Protein AF-A0A843V6X6-F1 (afdb_monomer_lite)

pLDDT: mean 72.23, std 19.29, range [29.88, 94.25]

Sequence (102 aa):
MEPRGTLPAVAAAAGWPCGAWKFLWWRCMSGCVFAQHFGTKQGTARFAAIYKVFGASNVSKLLHRMLVARRGDAMKTICFEAQARLTDPVYGCVPTIIALQQ

Radius of gyration: 15.94 Å; chains: 1; bounding box: 46×26×52 Å

Foldseek 3Di:
DDPDDDDPDPPLPPPDAFLLCVVVVDGCDPDNLRSVPRVDPVSVVLNVLLCVPPRPVRLVVVLVVDDPVCSNVVSVVSSQQSVQCVVPVPQRCNVVVVVVVD

InterPro domains:
  IPR004883 Lateral organ boundaries, LOB [PF03195] (17-102)
  IPR004883 Lateral organ boundaries, LOB [PS50891] (16-102)

Organism: Colocasia esculenta (NCBI:txid4460)

Secondary structure (DSSP, 8-state):
-------------TTS--TTHHHH-S---TT-TTTTT--SHHHHHHHHHHHHHT-HHHHHHHHHHS-HHHHHHHHHHHHHHHHHHHH-TTTTTHHHHHHH--

Structure (mmCIF, N/CA/C/O backbone):
data_AF-A0A843V6X6-F1
#
_entry.id   AF-A0A843V6X6-F1
#
loop_
_atom_site.group_PDB
_atom_site.id
_atom_site.type_symbol
_atom_site.label_atom_id
_atom_site.label_alt_id
_atom_site.label_comp_id
_atom_site.label_asym_id
_atom_site.label_entity_id
_atom_site.label_seq_id
_atom_site.pdbx_PDB_ins_code
_atom_site.Cartn_x
_atom_site.Cartn_y
_atom_site.Cartn_z
_atom_site.occupancy
_atom_site.B_iso_or_equiv
_atom_site.auth_seq_id
_atom_site.auth_comp_id
_atom_site.auth_asym_id
_atom_site.auth_atom_id
_atom_site.pdbx_PDB_model_num
ATOM 1 N N . MET A 1 1 ? -2.783 14.311 -39.268 1.00 37.25 1 MET A N 1
ATOM 2 C CA . MET A 1 1 ? -2.227 12.965 -39.013 1.00 37.25 1 MET A CA 1
ATOM 3 C C . MET A 1 1 ? -1.019 13.160 -38.111 1.00 37.25 1 MET A C 1
ATOM 5 O O . MET A 1 1 ? 0.065 13.426 -38.603 1.00 37.25 1 MET A O 1
ATOM 9 N N . GLU A 1 2 ? -1.252 13.156 -36.800 1.00 29.88 2 GLU A N 1
ATOM 10 C CA . GLU A 1 2 ? -0.238 13.387 -35.761 1.00 29.88 2 GLU A CA 1
ATOM 11 C C . GLU A 1 2 ? 0.556 12.091 -35.511 1.00 29.88 2 GLU A C 1
ATOM 13 O O . GLU A 1 2 ? -0.069 11.047 -35.278 1.00 29.88 2 GLU A O 1
ATOM 18 N N . PRO A 1 3 ? 1.900 12.092 -35.533 1.00 45.00 3 PRO A N 1
ATOM 19 C CA . PRO A 1 3 ? 2.670 10.931 -35.123 1.00 45.00 3 PRO A CA 1
ATOM 20 C C . PRO A 1 3 ? 2.722 10.839 -33.589 1.00 45.00 3 PRO A C 1
ATOM 22 O O . PRO A 1 3 ? 3.096 11.769 -32.880 1.00 45.00 3 PRO A O 1
ATOM 25 N N . ARG A 1 4 ? 2.305 9.670 -33.098 1.00 38.88 4 ARG A N 1
ATOM 26 C CA . ARG A 1 4 ? 2.245 9.228 -31.700 1.00 38.88 4 ARG A CA 1
ATOM 27 C C . ARG A 1 4 ? 3.488 9.607 -30.888 1.00 38.88 4 ARG A C 1
ATOM 29 O O . ARG A 1 4 ? 4.596 9.186 -31.209 1.00 38.88 4 ARG A O 1
ATOM 36 N N . GLY A 1 5 ? 3.250 10.309 -29.780 1.00 32.62 5 GLY A N 1
ATOM 37 C CA . GLY A 1 5 ? 4.251 10.661 -28.783 1.00 32.62 5 GLY A CA 1
ATOM 38 C C . GLY A 1 5 ? 4.939 9.437 -28.178 1.00 32.62 5 GLY A C 1
ATOM 39 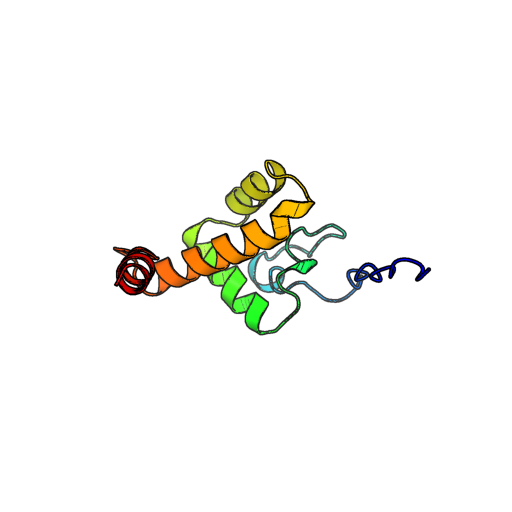O O . GLY A 1 5 ? 4.328 8.609 -27.502 1.00 32.62 5 GLY A O 1
ATOM 40 N N . THR A 1 6 ? 6.242 9.357 -28.404 1.00 42.66 6 THR A N 1
ATOM 41 C CA . THR A 1 6 ? 7.189 8.550 -27.643 1.00 42.66 6 THR A CA 1
ATOM 42 C C . THR A 1 6 ? 7.343 9.178 -26.257 1.00 42.66 6 THR A C 1
ATOM 44 O O . THR A 1 6 ? 7.980 10.216 -26.100 1.00 42.66 6 THR A O 1
ATOM 47 N N . LEU A 1 7 ? 6.758 8.556 -25.231 1.00 41.94 7 LEU A N 1
ATOM 48 C CA . LEU A 1 7 ? 7.154 8.812 -23.844 1.00 41.94 7 LEU A CA 1
ATOM 49 C C . LEU A 1 7 ? 8.626 8.392 -23.700 1.00 41.94 7 LEU A C 1
ATOM 51 O O . LEU A 1 7 ? 8.931 7.224 -23.962 1.00 41.94 7 LEU A O 1
ATOM 55 N N . PRO A 1 8 ? 9.551 9.282 -23.297 1.00 39.84 8 PRO A N 1
ATOM 56 C CA . PRO A 1 8 ? 10.902 8.858 -22.994 1.00 39.84 8 PRO A CA 1
ATOM 57 C C . PRO A 1 8 ? 10.832 7.952 -21.767 1.00 39.84 8 PRO A C 1
ATOM 59 O O . PRO A 1 8 ? 10.356 8.343 -20.698 1.00 39.84 8 PRO A O 1
ATOM 62 N N . ALA A 1 9 ? 11.280 6.712 -21.951 1.00 43.28 9 ALA A N 1
ATOM 63 C CA . ALA A 1 9 ? 11.575 5.799 -20.868 1.00 43.28 9 ALA A CA 1
ATOM 64 C C . ALA A 1 9 ? 12.429 6.554 -19.846 1.00 43.28 9 ALA A C 1
ATOM 66 O O . ALA A 1 9 ? 13.537 6.990 -20.159 1.00 43.28 9 ALA A O 1
ATOM 67 N N . VAL A 1 10 ? 11.891 6.739 -18.638 1.00 41.72 10 VAL A N 1
ATOM 68 C CA . VAL A 1 10 ? 12.667 7.193 -17.486 1.00 41.72 10 VAL A CA 1
ATOM 69 C C . VAL A 1 10 ? 13.789 6.182 -17.314 1.00 41.72 10 VAL A C 1
ATOM 71 O O . VAL A 1 10 ? 13.596 5.086 -16.780 1.00 41.72 10 VAL A O 1
ATOM 74 N N . ALA A 1 11 ? 14.958 6.550 -17.834 1.00 39.25 11 ALA A N 1
ATOM 75 C CA . ALA A 1 11 ? 16.220 5.938 -17.508 1.00 39.25 11 ALA A CA 1
ATOM 76 C C . ALA A 1 11 ? 16.307 5.980 -15.985 1.00 39.25 11 ALA A C 1
ATOM 78 O O . ALA A 1 11 ? 16.443 7.044 -15.379 1.00 39.25 11 ALA A O 1
ATOM 79 N N . ALA A 1 12 ? 16.128 4.817 -15.359 1.00 43.53 12 ALA A N 1
ATOM 80 C CA . ALA A 1 12 ? 16.451 4.640 -13.962 1.00 43.53 12 ALA A CA 1
ATOM 81 C C . ALA A 1 12 ? 17.933 4.993 -13.840 1.00 43.53 12 ALA A C 1
ATOM 83 O O . ALA A 1 12 ? 18.790 4.240 -14.301 1.00 43.53 12 ALA A O 1
ATOM 84 N N . ALA A 1 13 ? 18.203 6.187 -13.315 1.00 40.16 13 ALA A N 1
ATOM 85 C CA . ALA A 1 13 ? 19.540 6.704 -13.125 1.00 40.16 13 ALA A CA 1
ATOM 86 C C . ALA A 1 13 ? 20.345 5.679 -12.319 1.00 40.16 13 ALA A C 1
ATOM 88 O O . ALA A 1 13 ? 20.137 5.493 -11.117 1.00 40.16 13 ALA A O 1
ATOM 89 N N . ALA A 1 14 ? 21.244 4.987 -13.014 1.00 43.16 14 ALA A N 1
ATOM 90 C CA . ALA A 1 14 ? 22.283 4.173 -12.422 1.00 43.16 14 ALA A CA 1
ATOM 91 C C . ALA A 1 14 ? 23.186 5.111 -11.610 1.00 43.16 14 ALA A C 1
ATOM 93 O O . ALA A 1 14 ? 24.034 5.802 -12.162 1.00 43.16 14 ALA A O 1
ATOM 94 N N . GLY A 1 15 ? 22.944 5.197 -10.302 1.00 46.34 15 GLY A N 1
ATOM 95 C CA . GLY A 1 15 ? 23.794 5.965 -9.391 1.00 46.34 15 GLY A CA 1
ATOM 96 C C . GLY A 1 15 ? 23.098 6.532 -8.160 1.00 46.34 15 GLY A C 1
ATOM 97 O O . GLY A 1 15 ? 23.785 6.860 -7.199 1.00 46.34 15 GLY A O 1
ATOM 98 N N . TRP A 1 16 ? 21.764 6.633 -8.140 1.00 46.38 16 TRP A N 1
ATOM 99 C CA . TRP A 1 16 ? 21.051 7.173 -6.977 1.00 46.38 16 TRP A CA 1
ATOM 100 C C . TRP A 1 16 ? 20.340 6.046 -6.225 1.00 46.38 16 TRP A C 1
ATOM 102 O O . TRP A 1 16 ? 19.531 5.326 -6.818 1.00 46.38 16 TRP A O 1
ATOM 112 N N . PRO A 1 17 ? 20.641 5.838 -4.932 1.00 53.88 17 PRO A N 1
ATOM 113 C CA . PRO A 1 17 ? 20.020 4.768 -4.179 1.00 53.88 17 PRO A CA 1
ATOM 114 C C . PRO A 1 17 ? 18.517 5.018 -4.054 1.00 53.88 17 PRO A C 1
ATOM 116 O O . PRO A 1 17 ? 18.076 6.051 -3.554 1.00 53.88 17 PRO A O 1
ATOM 119 N N . CYS A 1 18 ? 17.727 4.048 -4.510 1.00 60.09 18 CYS A N 1
ATOM 120 C CA . CYS A 1 18 ? 16.278 4.046 -4.362 1.00 60.09 18 CYS A CA 1
ATOM 121 C C . CYS A 1 18 ? 15.871 4.266 -2.888 1.00 60.09 18 CYS A C 1
ATOM 123 O O . CYS A 1 18 ? 16.579 3.812 -1.995 1.00 60.09 18 CYS A O 1
ATOM 125 N N . GLY A 1 19 ? 14.718 4.886 -2.590 1.00 57.69 19 GLY A N 1
ATOM 126 C CA . GLY A 1 19 ? 14.252 5.092 -1.200 1.00 57.69 19 GLY A CA 1
ATOM 127 C C . GLY A 1 19 ? 14.127 3.800 -0.371 1.00 57.69 19 GLY A C 1
ATOM 128 O O . GLY A 1 19 ? 14.160 3.834 0.858 1.00 57.69 19 GLY A O 1
ATOM 129 N N . ALA A 1 20 ? 14.074 2.650 -1.050 1.00 55.84 20 ALA A N 1
ATOM 130 C CA . ALA A 1 20 ? 14.158 1.311 -0.475 1.00 55.84 20 ALA A CA 1
ATOM 131 C C . ALA A 1 20 ? 15.557 0.939 0.059 1.00 55.84 20 ALA A C 1
ATOM 133 O O . ALA A 1 20 ? 15.670 0.170 1.009 1.00 55.84 20 ALA A O 1
ATOM 134 N N . TRP A 1 21 ? 16.629 1.499 -0.509 1.00 56.28 21 TRP A N 1
ATOM 135 C CA . TRP A 1 21 ? 18.025 1.219 -0.152 1.00 56.28 21 TRP A CA 1
ATOM 136 C C . TRP A 1 21 ? 18.334 1.521 1.313 1.00 56.28 21 TRP A C 1
ATOM 138 O O . TRP A 1 21 ? 19.034 0.750 1.965 1.00 56.28 21 TRP A O 1
ATOM 148 N N . LYS A 1 22 ? 17.754 2.603 1.854 1.00 57.00 22 LYS A N 1
ATOM 149 C CA . LYS A 1 22 ? 17.942 2.992 3.259 1.00 57.00 22 LYS A CA 1
ATOM 150 C C . LYS A 1 22 ? 17.406 1.939 4.237 1.00 57.00 22 LYS A C 1
ATOM 152 O O . LYS A 1 22 ? 17.915 1.835 5.345 1.00 57.00 22 LYS A O 1
ATOM 157 N N . PHE A 1 23 ? 16.408 1.158 3.823 1.00 52.53 23 PHE A N 1
ATOM 158 C CA . PHE A 1 23 ? 15.778 0.123 4.646 1.00 52.53 23 PHE A CA 1
ATOM 159 C C . PHE A 1 23 ? 16.241 -1.293 4.313 1.00 52.53 23 PHE A C 1
ATOM 161 O O . PHE A 1 23 ? 16.219 -2.153 5.183 1.00 52.53 23 PHE A O 1
ATOM 168 N N . LEU A 1 24 ? 16.658 -1.547 3.073 1.00 54.34 24 LEU A N 1
ATOM 169 C CA . LEU A 1 24 ? 17.053 -2.884 2.639 1.00 54.34 24 LEU A CA 1
ATOM 170 C C . LEU A 1 24 ? 18.446 -3.292 3.125 1.00 54.34 24 LEU A C 1
ATOM 172 O O . LEU A 1 24 ? 18.776 -4.462 2.982 1.00 54.34 24 LEU A O 1
ATOM 176 N N . TRP A 1 25 ? 19.262 -2.370 3.664 1.00 51.41 25 TRP A N 1
ATOM 177 C CA . TRP A 1 25 ? 20.645 -2.601 4.147 1.00 51.41 25 TRP A CA 1
ATOM 178 C C . TRP A 1 25 ? 21.595 -3.284 3.131 1.00 51.41 25 TRP A C 1
ATOM 180 O O . TRP A 1 25 ? 22.778 -3.482 3.389 1.00 51.41 25 TRP A O 1
ATOM 190 N N . TRP A 1 26 ? 21.094 -3.580 1.934 1.00 41.03 26 TRP A N 1
ATOM 191 C CA . TRP A 1 26 ? 21.754 -4.203 0.804 1.00 41.03 26 TRP A CA 1
ATOM 192 C C . TRP A 1 26 ? 21.653 -3.269 -0.397 1.00 41.03 26 TRP A C 1
ATOM 194 O O . TRP A 1 26 ? 20.629 -2.618 -0.617 1.00 41.03 26 TRP A O 1
ATOM 204 N N . ARG A 1 27 ? 22.747 -3.185 -1.165 1.00 48.16 27 ARG A N 1
ATOM 205 C CA . ARG A 1 27 ? 22.882 -2.357 -2.375 1.00 48.16 27 ARG A CA 1
ATOM 206 C C . ARG A 1 27 ? 21.643 -2.482 -3.271 1.00 48.16 27 ARG A C 1
ATOM 208 O O . ARG A 1 27 ? 21.253 -3.585 -3.643 1.00 48.16 27 ARG A O 1
ATOM 215 N N . CYS A 1 28 ? 21.040 -1.342 -3.627 1.00 55.12 28 CYS A N 1
ATOM 216 C CA . CYS A 1 28 ? 19.978 -1.275 -4.632 1.00 55.12 28 CYS A CA 1
ATOM 217 C C . CYS A 1 28 ? 20.592 -1.757 -5.962 1.00 55.12 28 CYS A C 1
ATOM 219 O O . CYS A 1 28 ? 21.372 -1.031 -6.572 1.00 55.12 28 CYS A O 1
ATOM 221 N N . MET A 1 29 ? 20.341 -3.014 -6.345 1.00 52.50 29 MET A N 1
ATOM 222 C CA . MET A 1 29 ? 20.912 -3.615 -7.557 1.00 52.50 29 MET A CA 1
ATOM 223 C C . MET A 1 29 ? 20.301 -2.995 -8.822 1.00 52.50 29 MET A C 1
ATOM 225 O O . MET A 1 29 ? 19.145 -2.558 -8.817 1.00 52.50 29 MET A O 1
ATOM 229 N N . SER A 1 30 ? 21.071 -2.982 -9.915 1.00 44.12 30 SER A N 1
ATOM 230 C CA . SER A 1 30 ? 20.630 -2.591 -11.259 1.00 44.12 30 SER A CA 1
ATOM 231 C C . SER A 1 30 ? 19.476 -3.495 -11.712 1.00 44.12 30 SER A C 1
ATOM 233 O O . SER A 1 30 ? 19.698 -4.613 -12.166 1.00 44.12 30 SER A O 1
ATOM 235 N N . GLY A 1 31 ? 18.238 -3.038 -11.510 1.00 56.03 31 GLY A N 1
ATOM 236 C CA . GLY A 1 31 ? 17.017 -3.837 -11.704 1.00 56.03 31 GLY A CA 1
ATOM 237 C C . GLY A 1 31 ? 16.032 -3.796 -10.531 1.00 56.03 31 GLY A C 1
ATOM 238 O O . GLY A 1 31 ? 15.047 -4.530 -10.527 1.00 56.03 31 GLY A O 1
ATOM 239 N N . CYS A 1 32 ? 16.272 -2.955 -9.521 1.00 62.28 32 CYS A N 1
ATOM 240 C CA . CYS A 1 32 ? 15.372 -2.814 -8.384 1.00 62.28 32 CYS A CA 1
ATOM 241 C C . CYS A 1 32 ? 13.957 -2.399 -8.827 1.00 62.28 32 CYS A C 1
ATOM 243 O O . CYS A 1 32 ? 13.724 -1.258 -9.226 1.00 62.28 32 CYS A O 1
ATOM 245 N N . VAL A 1 33 ? 12.993 -3.313 -8.670 1.00 65.25 33 VAL A N 1
ATOM 246 C CA . VAL A 1 33 ? 11.559 -3.089 -8.946 1.00 65.25 33 VAL A CA 1
ATOM 247 C C . VAL A 1 33 ? 10.966 -1.926 -8.142 1.00 65.25 33 VAL A C 1
ATOM 249 O O . VAL A 1 33 ? 9.925 -1.392 -8.499 1.00 65.25 33 VAL A O 1
ATOM 252 N N . PHE A 1 34 ? 11.645 -1.497 -7.074 1.00 67.25 34 PHE A N 1
ATOM 253 C CA . PHE A 1 34 ? 11.262 -0.367 -6.231 1.00 67.25 34 PHE A CA 1
ATOM 254 C C . PHE A 1 34 ? 11.861 0.972 -6.713 1.00 67.25 34 PHE A C 1
ATOM 256 O O . PHE A 1 34 ? 11.361 2.035 -6.352 1.00 67.25 34 PHE A O 1
ATOM 263 N N . ALA A 1 35 ? 12.907 0.974 -7.546 1.00 64.31 35 ALA A N 1
ATOM 264 C CA . ALA A 1 35 ? 13.602 2.206 -7.935 1.00 64.31 35 ALA A CA 1
ATOM 265 C C . ALA A 1 35 ? 12.706 3.188 -8.705 1.00 64.31 35 ALA A C 1
ATOM 267 O O . ALA A 1 35 ? 12.752 4.386 -8.438 1.00 64.31 35 ALA A O 1
ATOM 268 N N . GLN A 1 36 ? 11.831 2.689 -9.582 1.00 66.19 36 GLN A N 1
ATOM 269 C CA . GLN A 1 36 ? 10.900 3.535 -10.339 1.00 66.19 36 GLN A CA 1
ATOM 270 C C . GLN A 1 36 ? 9.722 4.063 -9.503 1.00 66.19 36 GLN A C 1
ATOM 272 O O . GLN A 1 36 ? 9.020 4.972 -9.937 1.00 66.19 36 GLN A O 1
ATOM 277 N N . HIS A 1 37 ? 9.509 3.528 -8.297 1.00 67.31 37 HIS A N 1
ATOM 278 C CA . HIS A 1 37 ? 8.376 3.893 -7.441 1.00 67.31 37 HIS A CA 1
ATOM 279 C C . HIS A 1 37 ? 8.765 4.769 -6.242 1.00 67.31 37 HIS A C 1
ATOM 281 O O . HIS A 1 37 ? 7.939 5.537 -5.753 1.00 67.31 37 HIS A O 1
ATOM 287 N N . PHE A 1 38 ? 10.017 4.700 -5.776 1.00 67.00 38 PHE A N 1
ATOM 288 C CA . PHE A 1 38 ? 10.465 5.347 -4.533 1.00 67.00 38 PHE A CA 1
ATOM 289 C C . PHE A 1 38 ? 11.638 6.324 -4.743 1.00 67.00 38 PHE A C 1
ATOM 291 O O . PHE A 1 38 ? 12.556 6.370 -3.927 1.00 67.00 38 PHE A O 1
ATOM 298 N N . GLY A 1 39 ? 11.625 7.106 -5.828 1.00 58.81 39 GLY A N 1
ATOM 299 C CA . GLY A 1 39 ? 12.701 8.046 -6.193 1.00 58.81 39 GLY A CA 1
A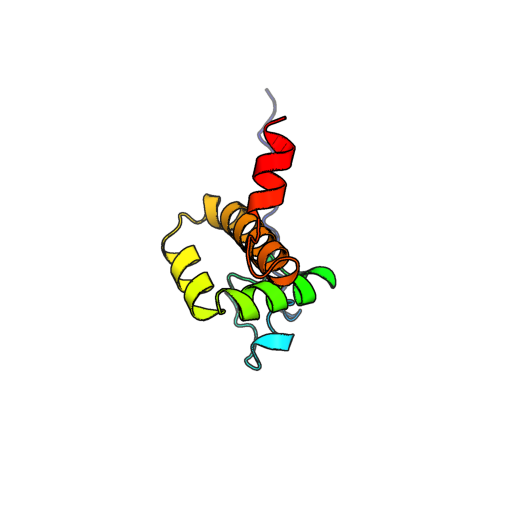TOM 300 C C . GLY A 1 39 ? 12.737 9.387 -5.436 1.00 58.81 39 GLY A C 1
ATOM 301 O O . GLY A 1 39 ? 13.601 10.212 -5.706 1.00 58.81 39 GLY A O 1
ATOM 302 N N . THR A 1 40 ? 11.817 9.644 -4.502 1.00 60.56 40 THR A N 1
ATOM 303 C CA . THR A 1 40 ? 11.713 10.928 -3.775 1.00 60.56 40 THR A CA 1
ATOM 304 C C . THR A 1 40 ? 11.899 10.741 -2.267 1.00 60.56 40 THR A C 1
ATOM 306 O O . THR A 1 40 ? 11.791 9.625 -1.761 1.00 60.56 40 THR A O 1
ATOM 309 N N . LYS A 1 41 ? 12.111 11.828 -1.501 1.00 59.03 41 LYS A N 1
ATOM 310 C CA . LYS A 1 41 ? 12.139 11.784 -0.017 1.00 59.03 41 LYS A CA 1
ATOM 311 C C . LYS A 1 41 ? 10.908 11.082 0.580 1.00 59.03 41 LYS A C 1
ATOM 313 O O . LYS A 1 41 ? 11.022 10.367 1.572 1.00 59.03 41 LYS A O 1
ATOM 318 N N . GLN A 1 42 ? 9.746 11.252 -0.051 1.00 64.38 42 GLN A N 1
ATOM 319 C CA . GLN A 1 42 ? 8.492 10.603 0.337 1.00 64.38 42 GLN A CA 1
ATOM 320 C C . GLN A 1 42 ? 8.510 9.086 0.075 1.00 64.38 42 GLN A C 1
ATOM 322 O O . GLN A 1 42 ? 7.805 8.326 0.738 1.00 64.38 42 GLN A O 1
ATOM 327 N N . GLY A 1 43 ? 9.349 8.629 -0.858 1.00 68.44 43 GLY A N 1
ATOM 328 C CA . GLY A 1 43 ? 9.535 7.220 -1.174 1.00 68.44 43 GLY A CA 1
ATOM 329 C C . GLY A 1 43 ? 10.085 6.412 0.003 1.00 68.44 43 GLY A C 1
ATOM 330 O O . GLY A 1 43 ? 9.626 5.306 0.262 1.00 68.44 43 GLY A O 1
ATOM 331 N N . THR A 1 44 ? 10.989 6.987 0.790 1.00 70.19 44 THR A N 1
ATOM 332 C CA . THR A 1 44 ? 11.560 6.329 1.974 1.00 70.19 44 THR A CA 1
ATOM 333 C C . THR A 1 44 ? 10.488 6.013 3.025 1.00 70.19 44 THR A C 1
ATOM 335 O O . THR A 1 44 ? 10.425 4.894 3.526 1.00 70.19 44 THR A O 1
ATOM 338 N N . ALA A 1 45 ? 9.591 6.962 3.316 1.00 75.62 45 ALA A N 1
ATOM 339 C CA . ALA A 1 45 ? 8.506 6.761 4.280 1.00 75.62 45 ALA A CA 1
ATOM 340 C C . ALA A 1 45 ? 7.471 5.730 3.793 1.00 75.62 45 ALA A C 1
ATOM 342 O O . ALA A 1 45 ? 7.060 4.856 4.554 1.00 75.62 45 ALA A O 1
ATOM 343 N N . ARG A 1 46 ? 7.095 5.778 2.506 1.00 78.06 46 ARG A N 1
ATOM 344 C CA . ARG A 1 46 ? 6.185 4.783 1.915 1.00 78.06 46 ARG A CA 1
ATOM 345 C C . ARG A 1 46 ? 6.794 3.382 1.903 1.00 78.06 46 ARG A C 1
ATOM 347 O O . ARG A 1 46 ? 6.104 2.412 2.201 1.00 78.06 46 ARG A O 1
ATOM 354 N N . PHE A 1 47 ? 8.088 3.272 1.606 1.00 80.25 47 PHE A N 1
ATOM 355 C CA . PHE A 1 47 ? 8.777 1.988 1.640 1.00 80.25 47 PHE A CA 1
ATOM 356 C C . PHE A 1 47 ? 8.832 1.413 3.059 1.00 80.25 47 PHE A C 1
ATOM 358 O O . PHE A 1 47 ? 8.590 0.223 3.233 1.00 80.25 47 PHE A O 1
ATOM 365 N N . ALA A 1 48 ? 9.070 2.248 4.075 1.00 82.38 48 ALA A N 1
ATOM 366 C CA . ALA A 1 48 ? 9.027 1.828 5.475 1.00 82.38 48 ALA A CA 1
ATOM 367 C C . ALA A 1 48 ? 7.66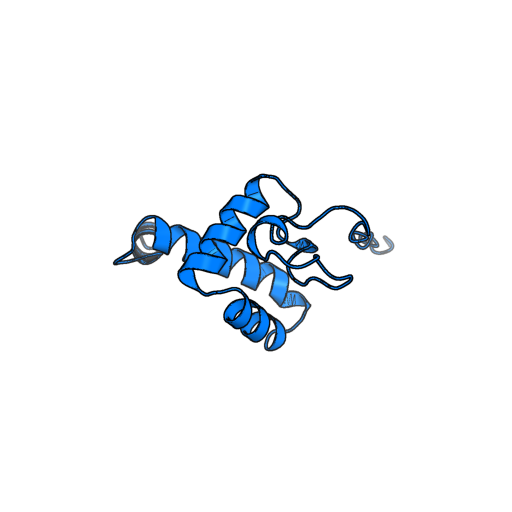5 1.225 5.854 1.00 82.38 48 ALA A C 1
ATOM 369 O O . ALA A 1 48 ? 7.609 0.188 6.514 1.00 82.38 48 ALA A O 1
ATOM 370 N N . ALA A 1 49 ? 6.571 1.844 5.395 1.00 85.75 49 ALA A N 1
ATOM 371 C CA . ALA A 1 49 ? 5.223 1.340 5.630 1.00 85.75 49 ALA A CA 1
ATOM 372 C C . ALA A 1 49 ? 5.012 -0.036 4.997 1.00 85.75 49 ALA A C 1
ATOM 374 O O . ALA A 1 49 ? 4.588 -0.973 5.670 1.00 85.75 49 ALA A O 1
ATOM 375 N N . ILE A 1 50 ? 5.383 -0.184 3.726 1.00 89.12 50 ILE A N 1
ATOM 376 C CA . ILE A 1 50 ? 5.260 -1.457 3.012 1.00 89.12 50 ILE A CA 1
ATOM 377 C C . ILE A 1 50 ? 6.121 -2.538 3.658 1.00 89.12 50 ILE A C 1
ATOM 379 O O . ILE A 1 50 ? 5.669 -3.666 3.844 1.00 89.12 50 ILE A O 1
ATOM 383 N N . TYR A 1 51 ? 7.355 -2.194 4.014 1.00 86.88 51 TYR A N 1
ATOM 384 C CA . TYR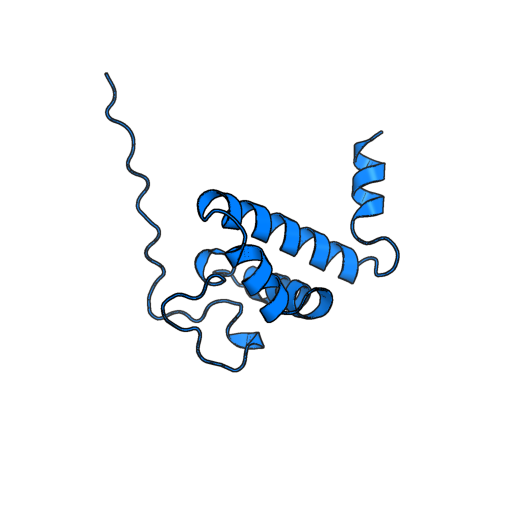 A 1 51 ? 8.272 -3.106 4.676 1.00 86.88 51 TYR A CA 1
ATOM 385 C C . TYR A 1 51 ? 7.704 -3.597 6.011 1.00 86.88 51 TYR A C 1
ATOM 387 O O . TYR A 1 51 ? 7.758 -4.791 6.286 1.00 86.88 51 TYR A O 1
ATOM 395 N N . LYS A 1 52 ? 7.110 -2.701 6.806 1.00 86.56 52 LYS A N 1
ATOM 396 C CA . LYS A 1 52 ? 6.539 -3.036 8.113 1.00 86.56 52 LYS A CA 1
ATOM 397 C C . LYS A 1 52 ? 5.254 -3.865 8.019 1.00 86.56 52 LYS A C 1
ATOM 399 O O . LYS A 1 52 ? 5.052 -4.741 8.848 1.00 86.56 52 LYS A O 1
ATOM 404 N N . VAL A 1 53 ? 4.391 -3.589 7.040 1.00 89.56 53 VAL A N 1
ATOM 405 C CA . VAL A 1 53 ? 3.072 -4.237 6.920 1.00 89.56 53 VAL A CA 1
ATOM 406 C C . VAL A 1 53 ? 3.128 -5.531 6.112 1.00 89.56 53 VAL A C 1
ATOM 408 O O . VAL A 1 53 ? 2.577 -6.545 6.526 1.00 89.56 53 VAL A O 1
ATOM 411 N N . PHE A 1 54 ? 3.780 -5.501 4.950 1.00 88.19 54 PHE A N 1
ATOM 412 C CA . PHE A 1 54 ? 3.803 -6.624 4.012 1.00 88.19 54 PHE A CA 1
ATOM 413 C C . PHE A 1 54 ? 5.155 -7.336 3.977 1.00 88.19 54 PHE A C 1
ATOM 415 O O . PHE A 1 54 ? 5.207 -8.544 3.751 1.00 88.19 54 PHE A O 1
ATOM 422 N N . GLY A 1 55 ? 6.250 -6.605 4.180 1.00 86.56 55 GLY A N 1
ATOM 423 C CA . GLY A 1 55 ? 7.609 -7.108 3.999 1.00 86.56 55 GLY A CA 1
ATOM 424 C C . GLY A 1 55 ? 8.071 -7.061 2.539 1.00 86.56 55 GLY A C 1
ATOM 425 O O . GLY A 1 55 ? 7.318 -7.336 1.600 1.00 86.56 55 GLY A O 1
ATOM 426 N N . ALA A 1 56 ? 9.352 -6.739 2.333 1.00 82.56 56 ALA A N 1
ATOM 427 C CA . ALA A 1 56 ? 9.924 -6.546 0.996 1.00 82.56 56 ALA A CA 1
ATOM 428 C C . ALA A 1 56 ? 9.814 -7.794 0.098 1.00 82.56 56 ALA A C 1
ATOM 430 O O . ALA A 1 56 ? 9.495 -7.677 -1.087 1.00 82.56 56 ALA A O 1
ATOM 431 N N . SER A 1 57 ? 10.023 -8.993 0.653 1.00 81.94 57 SER A N 1
ATOM 432 C CA . SER A 1 57 ? 9.969 -10.245 -0.114 1.00 81.94 57 SER A CA 1
ATOM 433 C C . SER A 1 57 ? 8.560 -10.580 -0.599 1.00 81.94 57 SER A C 1
ATOM 435 O O . SER A 1 57 ? 8.401 -11.069 -1.716 1.00 81.94 57 SER A O 1
ATOM 437 N N . ASN A 1 58 ? 7.531 -10.295 0.201 1.00 86.88 58 ASN A N 1
ATOM 438 C CA . ASN A 1 58 ? 6.143 -10.544 -0.189 1.00 86.88 58 ASN A CA 1
ATOM 439 C C . ASN A 1 58 ? 5.707 -9.584 -1.292 1.00 86.88 58 ASN A C 1
ATOM 441 O O . ASN A 1 58 ? 5.110 -10.017 -2.275 1.00 86.88 58 ASN A O 1
ATOM 445 N N . VAL A 1 59 ? 6.088 -8.309 -1.186 1.00 87.56 59 VAL A N 1
ATOM 446 C CA . VAL A 1 59 ? 5.805 -7.317 -2.230 1.00 87.56 59 VAL A CA 1
ATOM 447 C C . VAL A 1 59 ? 6.540 -7.648 -3.523 1.00 87.56 59 VAL A C 1
ATOM 449 O O . VAL A 1 59 ? 5.935 -7.616 -4.589 1.00 87.56 59 VAL A O 1
ATOM 452 N N . SER A 1 60 ? 7.809 -8.054 -3.450 1.00 83.56 60 SER A N 1
ATOM 453 C CA . SER A 1 60 ? 8.562 -8.498 -4.629 1.00 83.56 60 SER A CA 1
ATOM 454 C C . SER A 1 60 ? 7.893 -9.701 -5.314 1.00 83.56 60 SER A C 1
ATOM 456 O O . SER A 1 60 ? 7.631 -9.668 -6.518 1.00 83.56 60 SER A O 1
ATOM 458 N N . LYS A 1 61 ? 7.497 -10.725 -4.541 1.00 87.38 61 LYS A N 1
ATOM 459 C CA . LYS A 1 61 ? 6.747 -11.888 -5.053 1.00 87.38 61 LYS A CA 1
ATOM 460 C C . LYS A 1 61 ? 5.413 -11.482 -5.686 1.00 87.38 61 LYS A C 1
AT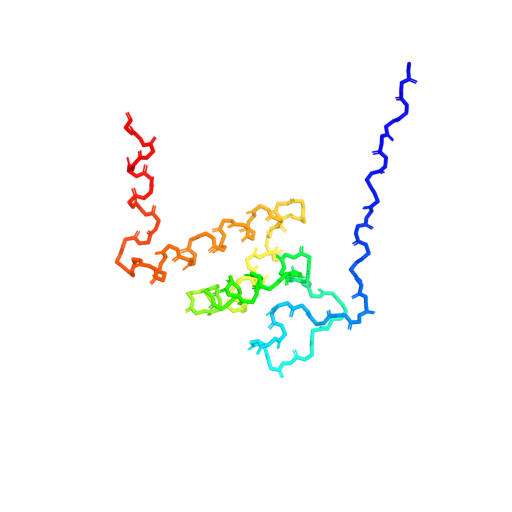OM 462 O O . LYS A 1 61 ? 5.066 -12.000 -6.746 1.00 87.38 61 LYS A O 1
ATOM 467 N N . LEU A 1 62 ? 4.675 -10.564 -5.062 1.00 87.56 62 LEU A N 1
ATOM 468 C CA . LEU A 1 62 ? 3.398 -10.067 -5.574 1.00 87.56 62 LEU A CA 1
ATOM 469 C C . LEU A 1 62 ? 3.583 -9.333 -6.907 1.00 87.56 62 LEU A C 1
ATOM 471 O O . LEU A 1 62 ? 2.872 -9.617 -7.867 1.00 87.56 62 LEU A O 1
ATOM 475 N N . LEU A 1 63 ? 4.580 -8.452 -7.004 1.00 85.44 63 LEU A N 1
ATOM 476 C CA . LEU A 1 63 ? 4.880 -7.718 -8.234 1.00 85.44 63 LEU A CA 1
ATOM 477 C C . LEU A 1 63 ? 5.350 -8.644 -9.357 1.00 85.44 63 LEU A C 1
ATOM 479 O O . LEU A 1 63 ? 4.988 -8.428 -10.511 1.00 85.44 63 LEU A O 1
ATOM 483 N N . HIS A 1 64 ? 6.108 -9.697 -9.042 1.00 83.94 64 HIS A N 1
ATOM 484 C CA . HIS A 1 64 ? 6.531 -10.688 -10.034 1.00 83.94 64 HIS A CA 1
ATOM 485 C C . HIS A 1 64 ? 5.367 -11.501 -10.611 1.00 83.94 64 HIS A C 1
ATOM 487 O O . HIS A 1 64 ? 5.420 -11.856 -11.785 1.00 83.94 64 HIS A O 1
ATOM 493 N N . ARG A 1 65 ? 4.298 -11.735 -9.839 1.00 87.50 65 ARG A N 1
ATOM 494 C CA . ARG A 1 65 ? 3.068 -12.389 -10.327 1.00 87.50 65 ARG A CA 1
ATOM 495 C C . ARG A 1 65 ? 2.208 -11.486 -11.218 1.00 87.50 65 ARG A C 1
ATOM 497 O O . ARG A 1 65 ? 1.302 -11.978 -11.881 1.00 87.50 65 ARG A O 1
ATOM 504 N N . MET A 1 66 ? 2.472 -10.180 -11.231 1.00 86.50 66 MET A N 1
ATOM 505 C CA . MET A 1 66 ? 1.705 -9.195 -11.992 1.00 86.50 66 MET A CA 1
ATOM 506 C C . MET A 1 66 ? 2.403 -8.831 -13.307 1.00 86.50 66 MET A C 1
ATOM 508 O O . MET A 1 66 ? 3.635 -8.740 -13.387 1.00 86.50 66 MET A O 1
ATOM 512 N N . LEU A 1 67 ? 1.589 -8.544 -14.327 1.00 83.62 67 LEU A N 1
ATOM 513 C CA . LEU A 1 67 ? 2.038 -7.962 -15.594 1.00 83.62 67 LEU A CA 1
ATOM 514 C C . LEU A 1 67 ? 2.767 -6.639 -15.340 1.00 83.62 67 LEU A C 1
ATOM 516 O O . LEU A 1 67 ? 2.305 -5.824 -14.541 1.00 83.62 67 LEU A O 1
ATOM 520 N N . VAL A 1 68 ? 3.867 -6.400 -16.061 1.00 81.12 68 VAL A N 1
ATOM 521 C CA . VAL A 1 68 ? 4.732 -5.218 -15.877 1.00 81.12 68 VAL A CA 1
ATOM 522 C C . VAL A 1 68 ? 3.935 -3.911 -15.933 1.00 81.12 68 VAL A C 1
ATOM 524 O O . VAL A 1 68 ? 4.131 -3.048 -15.083 1.00 81.12 68 VAL A O 1
ATOM 527 N N . ALA A 1 69 ? 2.965 -3.812 -16.847 1.00 84.00 69 ALA A N 1
ATOM 528 C CA . ALA A 1 69 ? 2.097 -2.643 -16.987 1.00 84.00 69 ALA A CA 1
ATOM 529 C C . ALA A 1 69 ? 1.276 -2.323 -15.721 1.00 84.00 69 ALA A C 1
ATOM 531 O O . ALA A 1 69 ? 1.043 -1.158 -15.421 1.00 84.00 69 ALA A O 1
ATOM 532 N N . ARG A 1 70 ? 0.873 -3.338 -14.943 1.00 84.19 70 ARG A N 1
ATOM 533 C CA . ARG A 1 70 ? 0.058 -3.164 -13.726 1.00 84.19 70 ARG A CA 1
ATOM 534 C C . ARG A 1 70 ? 0.886 -3.007 -12.454 1.00 84.19 70 ARG A C 1
ATOM 536 O O . ARG A 1 70 ? 0.331 -2.647 -11.420 1.00 84.19 70 ARG A O 1
ATOM 543 N N . ARG A 1 71 ? 2.201 -3.258 -12.502 1.00 85.38 71 ARG A N 1
ATOM 544 C CA . ARG A 1 71 ? 3.083 -3.156 -11.322 1.00 85.38 71 ARG A CA 1
ATOM 545 C C . ARG A 1 71 ? 3.085 -1.751 -10.729 1.00 85.38 71 ARG A C 1
ATOM 547 O O . ARG A 1 71 ? 3.108 -1.621 -9.510 1.00 85.38 71 ARG A O 1
ATOM 554 N N . GLY A 1 72 ? 3.001 -0.725 -11.578 1.00 82.69 72 GLY A N 1
ATOM 555 C CA . GLY A 1 72 ? 2.933 0.664 -11.130 1.00 82.69 72 GLY A CA 1
ATOM 556 C C . GLY A 1 72 ? 1.700 0.965 -10.292 1.00 82.69 72 GLY A C 1
ATOM 557 O O . GLY A 1 72 ? 1.827 1.521 -9.203 1.00 82.69 72 GLY A O 1
ATOM 558 N N . ASP A 1 73 ? 0.525 0.552 -10.755 1.00 85.81 73 ASP A N 1
ATOM 559 C CA . ASP A 1 73 ? -0.716 0.777 -10.014 1.00 85.81 73 ASP A CA 1
ATOM 560 C C . ASP A 1 73 ? -0.813 -0.127 -8.788 1.00 85.81 73 ASP A C 1
ATOM 562 O O . ASP A 1 73 ? -1.157 0.351 -7.710 1.00 85.81 73 ASP A O 1
ATOM 566 N N . ALA A 1 74 ? -0.381 -1.387 -8.900 1.00 89.44 74 ALA A N 1
ATOM 567 C CA . ALA A 1 74 ? -0.280 -2.284 -7.754 1.00 89.44 74 ALA A CA 1
ATOM 568 C C . ALA A 1 74 ? 0.607 -1.688 -6.649 1.00 89.44 74 ALA A C 1
ATOM 570 O O . ALA A 1 74 ? 0.223 -1.699 -5.484 1.00 89.44 74 ALA A O 1
ATOM 571 N N . MET A 1 75 ? 1.763 -1.109 -6.993 1.00 85.50 75 MET A N 1
ATOM 572 C CA . MET A 1 75 ? 2.642 -0.485 -6.004 1.00 85.50 75 MET A CA 1
ATOM 573 C C . MET A 1 75 ? 1.973 0.700 -5.299 1.00 85.50 75 MET A C 1
ATOM 575 O O . MET A 1 75 ? 2.125 0.842 -4.086 1.00 85.50 75 MET A O 1
ATOM 579 N N . LYS A 1 76 ? 1.219 1.538 -6.026 1.00 85.38 76 LYS A N 1
ATOM 580 C CA . LYS A 1 76 ? 0.461 2.650 -5.425 1.00 85.38 76 LYS A CA 1
ATOM 581 C C . LYS A 1 76 ? -0.569 2.130 -4.422 1.00 85.38 76 LYS A C 1
ATOM 583 O O . LYS A 1 76 ? -0.615 2.634 -3.303 1.00 85.38 76 LYS A O 1
ATOM 588 N N . THR A 1 77 ? -1.334 1.102 -4.792 1.00 90.62 77 THR A N 1
ATOM 589 C CA . THR A 1 77 ? -2.327 0.473 -3.908 1.00 90.62 77 THR A CA 1
ATOM 590 C C . THR A 1 77 ? -1.670 -0.128 -2.669 1.00 90.62 77 THR A C 1
ATOM 592 O O . THR A 1 77 ? -2.089 0.160 -1.555 1.00 90.62 77 THR A O 1
ATOM 595 N N . ILE A 1 78 ? -0.574 -0.871 -2.838 1.00 90.56 78 ILE A N 1
ATOM 596 C CA . ILE A 1 78 ? 0.174 -1.473 -1.725 1.00 90.56 78 ILE A CA 1
ATOM 597 C C . ILE A 1 78 ? 0.731 -0.393 -0.784 1.00 90.56 78 ILE A C 1
ATOM 599 O O . ILE A 1 78 ? 0.677 -0.553 0.433 1.00 90.56 78 ILE A O 1
ATOM 603 N N . CYS A 1 79 ? 1.240 0.727 -1.319 1.00 88.12 79 CYS A N 1
ATOM 604 C CA . CYS A 1 79 ? 1.676 1.864 -0.499 1.00 88.12 79 CYS A CA 1
ATOM 605 C C . CYS A 1 79 ? 0.519 2.428 0.329 1.00 88.12 79 CYS A C 1
ATOM 607 O O . CYS A 1 79 ? 0.690 2.689 1.519 1.00 88.12 79 CYS A O 1
ATOM 609 N N . PHE A 1 80 ? -0.632 2.638 -0.313 1.00 90.44 80 PHE A N 1
ATOM 610 C CA . PHE A 1 80 ? -1.819 3.198 0.319 1.00 90.44 80 PHE A CA 1
ATOM 611 C C . PHE A 1 80 ? -2.343 2.287 1.433 1.00 90.44 80 PHE A C 1
ATOM 613 O O . PHE A 1 80 ? -2.506 2.738 2.563 1.00 90.44 80 PHE A O 1
ATOM 620 N N . GLU A 1 81 ? -2.519 0.995 1.158 1.00 92.94 81 GLU A N 1
ATOM 621 C CA . GLU A 1 81 ? -2.975 0.020 2.152 1.00 92.94 81 GLU A CA 1
ATOM 622 C C . GLU A 1 81 ? -1.996 -0.126 3.318 1.00 92.94 81 GLU A C 1
ATOM 624 O O . GLU A 1 81 ? -2.414 -0.198 4.474 1.00 92.94 81 GLU A O 1
ATOM 629 N N . ALA A 1 82 ? -0.688 -0.141 3.035 1.00 92.50 82 ALA A N 1
ATOM 630 C CA . ALA A 1 82 ? 0.327 -0.198 4.077 1.00 92.50 82 ALA A CA 1
ATOM 631 C C . ALA A 1 82 ? 0.257 1.032 4.985 1.00 92.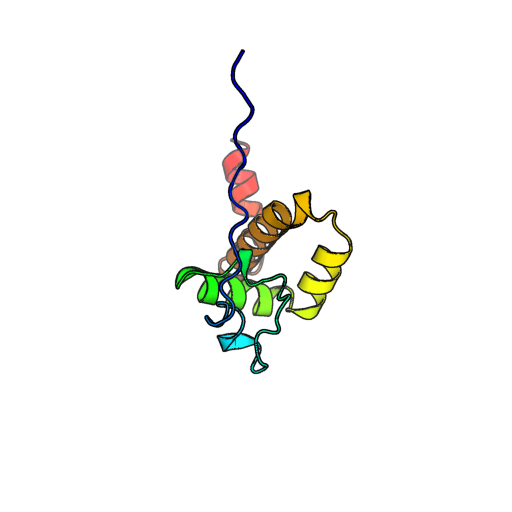50 82 ALA A C 1
ATOM 633 O O . ALA A 1 82 ? 0.311 0.909 6.205 1.00 92.50 82 ALA A O 1
ATOM 634 N N . GLN A 1 83 ? 0.113 2.221 4.399 1.00 90.38 83 GLN A N 1
ATOM 635 C CA . GLN A 1 83 ? -0.014 3.453 5.163 1.00 90.38 83 GLN A CA 1
ATOM 636 C C . GLN A 1 83 ? -1.301 3.465 5.993 1.00 90.38 83 GLN A C 1
ATOM 638 O O . GLN A 1 83 ? -1.247 3.783 7.177 1.00 90.38 83 GLN A O 1
ATOM 643 N N . ALA A 1 84 ? -2.424 3.046 5.410 1.00 92.56 84 ALA A N 1
ATOM 644 C CA . ALA A 1 84 ? -3.696 2.957 6.112 1.00 92.56 84 ALA A CA 1
ATOM 645 C C . ALA A 1 84 ? -3.614 1.997 7.308 1.00 92.56 84 ALA A C 1
ATOM 647 O O . ALA A 1 84 ? -4.058 2.347 8.392 1.00 92.56 84 ALA A O 1
ATOM 648 N N . ARG A 1 85 ? -2.950 0.841 7.163 1.00 92.81 85 ARG A N 1
ATOM 649 C CA . ARG A 1 85 ? -2.700 -0.098 8.275 1.00 92.81 85 ARG A CA 1
ATOM 650 C C . ARG A 1 85 ? -1.740 0.431 9.341 1.00 92.81 85 ARG A C 1
ATOM 652 O O . ARG A 1 85 ? -1.795 -0.028 10.476 1.00 92.81 85 ARG A O 1
ATOM 659 N N . LEU A 1 86 ? -0.837 1.354 9.004 1.00 88.88 86 LEU A N 1
ATOM 660 C CA . LEU A 1 86 ? -0.016 2.022 10.018 1.00 88.88 86 LEU A CA 1
ATOM 661 C C . LEU A 1 86 ? -0.817 3.040 10.831 1.00 88.88 86 LEU A C 1
ATOM 663 O O . LEU A 1 86 ? -0.528 3.213 12.012 1.00 88.88 86 LEU A O 1
ATOM 667 N N . THR A 1 87 ? -1.765 3.729 10.197 1.00 89.06 87 THR A N 1
ATOM 668 C CA . THR A 1 87 ? -2.626 4.722 10.852 1.00 89.06 87 THR A CA 1
ATOM 669 C C . THR A 1 87 ? -3.738 4.055 11.656 1.00 89.06 87 THR A C 1
ATOM 671 O O . THR A 1 87 ? -3.970 4.435 12.798 1.00 89.06 87 THR A O 1
ATOM 674 N N . ASP A 1 88 ? -4.384 3.044 11.081 1.00 89.81 88 ASP A N 1
ATOM 675 C CA . ASP A 1 88 ? -5.416 2.233 11.715 1.00 89.81 88 ASP A CA 1
ATOM 676 C C . ASP A 1 88 ? -5.019 0.748 11.631 1.00 89.81 88 ASP A C 1
ATOM 678 O O . ASP A 1 88 ? -5.254 0.086 10.613 1.00 89.81 88 ASP A O 1
ATOM 682 N N . PRO A 1 89 ? -4.392 0.196 12.682 1.00 90.19 89 PRO A N 1
ATOM 683 C CA . PRO A 1 89 ? -3.971 -1.200 12.686 1.00 90.19 89 PRO A CA 1
ATOM 684 C C . PRO A 1 89 ? -5.142 -2.191 12.729 1.00 90.19 89 PRO A C 1
ATOM 686 O O . PRO A 1 89 ? -4.930 -3.367 12.434 1.00 90.19 89 PRO A O 1
ATOM 689 N N . VAL A 1 90 ? -6.355 -1.747 13.082 1.00 93.75 90 VAL A N 1
ATOM 690 C CA . VAL A 1 90 ? -7.538 -2.608 13.204 1.00 93.75 90 VAL A CA 1
ATOM 691 C C . VAL A 1 90 ? -8.271 -2.691 11.867 1.00 93.75 90 VAL A C 1
ATOM 693 O O . VAL A 1 90 ? -8.485 -3.787 11.352 1.00 93.75 90 VAL A O 1
ATOM 696 N N . TYR A 1 91 ? -8.608 -1.545 11.274 1.00 91.38 91 TYR A N 1
ATOM 697 C CA . TYR A 1 91 ? -9.453 -1.478 10.078 1.00 91.38 91 TYR A CA 1
ATOM 698 C C . TYR A 1 91 ? -8.701 -1.087 8.800 1.00 91.38 91 TYR A C 1
ATOM 700 O O . TYR A 1 91 ? -9.222 -1.269 7.698 1.00 91.38 91 TYR A O 1
ATOM 708 N N . GLY A 1 92 ? -7.462 -0.599 8.897 1.00 93.06 92 GLY A N 1
ATOM 709 C CA . GLY A 1 92 ? -6.644 -0.234 7.742 1.00 93.06 92 GLY A CA 1
ATOM 710 C C . GLY A 1 92 ? -7.350 0.749 6.807 1.00 93.06 92 GLY A C 1
ATOM 711 O O . GLY A 1 92 ? -7.655 1.874 7.185 1.00 93.06 92 GLY A O 1
ATOM 712 N N . CYS A 1 93 ? -7.596 0.335 5.561 1.00 93.12 93 CYS A N 1
ATOM 713 C CA . CYS A 1 93 ? -8.250 1.162 4.541 1.00 93.12 93 CYS A CA 1
ATOM 714 C C . CYS A 1 93 ? -9.790 1.114 4.561 1.00 93.12 93 CYS A C 1
ATOM 716 O O . CYS A 1 93 ? -10.421 1.843 3.797 1.00 93.12 93 CYS A O 1
ATOM 718 N N . VAL A 1 94 ? -10.412 0.295 5.415 1.00 94.25 94 VAL A N 1
ATOM 719 C CA . VAL A 1 94 ? -11.877 0.136 5.468 1.00 94.25 94 VAL A CA 1
ATOM 720 C C . VAL A 1 94 ? -12.618 1.447 5.776 1.00 94.25 94 VAL A C 1
ATOM 722 O O . VAL A 1 94 ? -13.591 1.725 5.075 1.00 94.25 94 VAL A O 1
ATOM 725 N N . PRO A 1 95 ? -12.174 2.310 6.716 1.00 91.75 95 PRO A N 1
ATOM 726 C CA . PRO A 1 95 ? -12.851 3.583 6.968 1.00 91.75 95 PRO A CA 1
ATOM 727 C C . PRO A 1 95 ? -12.876 4.490 5.733 1.00 91.75 95 PRO A C 1
ATOM 729 O O . PRO A 1 95 ? -13.867 5.170 5.483 1.00 91.75 95 PRO A O 1
ATOM 732 N N . THR A 1 96 ? -11.815 4.460 4.916 1.00 91.56 96 THR A N 1
ATOM 733 C CA . THR A 1 96 ? -11.775 5.205 3.651 1.00 91.56 96 THR A CA 1
ATOM 734 C C . THR A 1 96 ? -12.789 4.669 2.647 1.00 91.56 96 THR A C 1
ATOM 736 O O . THR A 1 96 ? -13.422 5.457 1.956 1.00 91.56 96 THR A O 1
ATOM 739 N N . ILE A 1 97 ? -12.972 3.349 2.570 1.00 92.81 97 ILE A N 1
ATOM 740 C CA . ILE A 1 97 ? -13.974 2.739 1.685 1.00 92.81 97 ILE A CA 1
ATOM 741 C C . ILE A 1 97 ? -15.378 3.182 2.101 1.00 92.81 97 ILE A C 1
ATOM 743 O O . ILE A 1 97 ? -16.139 3.643 1.258 1.00 92.81 97 ILE A O 1
ATOM 747 N N . ILE A 1 98 ? -15.690 3.106 3.398 1.00 93.81 98 ILE A N 1
ATOM 748 C CA . ILE A 1 98 ? -16.999 3.502 3.935 1.00 93.81 98 ILE A CA 1
ATOM 749 C C . ILE A 1 98 ? -17.275 4.984 3.653 1.00 93.81 98 ILE A C 1
ATOM 751 O O . ILE A 1 98 ? -18.366 5.326 3.208 1.00 93.81 98 ILE A O 1
ATOM 755 N N . ALA A 1 99 ? -16.281 5.856 3.850 1.00 92.25 99 ALA A N 1
ATOM 756 C CA . ALA A 1 99 ? -16.414 7.290 3.593 1.00 92.25 99 ALA A CA 1
ATOM 757 C C . ALA A 1 99 ? -16.681 7.633 2.115 1.00 92.25 99 ALA A C 1
ATOM 759 O O . ALA A 1 99 ? -17.265 8.672 1.836 1.00 92.25 99 ALA A O 1
ATOM 760 N N . LEU A 1 100 ? -16.254 6.786 1.172 1.00 93.00 100 LEU A N 1
ATOM 761 C CA . LEU A 1 100 ? -16.466 6.989 -0.268 1.00 93.00 100 LEU A CA 1
ATOM 762 C C . LEU A 1 100 ? -17.804 6.435 -0.781 1.00 93.00 100 LEU A C 1
ATOM 764 O O . LEU A 1 100 ? -18.172 6.717 -1.917 1.00 93.00 100 LEU A O 1
ATOM 768 N N . GLN A 1 101 ? -18.494 5.603 0.002 1.00 92.50 101 GLN A N 1
ATOM 769 C CA . GLN A 1 101 ? -19.778 4.999 -0.375 1.00 92.50 101 GLN A CA 1
ATOM 770 C C . GLN A 1 101 ? -20.996 5.848 0.026 1.00 92.50 101 GLN A C 1
ATOM 772 O O . GLN A 1 101 ? -22.124 5.431 -0.236 1.00 92.50 101 GLN A O 1
ATOM 777 N N . GLN A 1 102 ? -20.773 6.994 0.676 1.00 69.75 102 GLN A N 1
ATOM 778 C CA . GLN A 1 102 ? -21.801 7.964 1.071 1.00 69.75 102 GLN A CA 1
ATOM 779 C C . GLN A 1 102 ? -22.011 9.017 -0.015 1.00 69.75 102 GLN A C 1
ATOM 781 O O . GLN A 1 102 ? -23.178 9.434 -0.181 1.00 69.75 102 GLN A O 1
#